Protein AF-A0A7W4JH22-F1 (afdb_monomer)

Radius of gyration: 15.27 Å; Cα contacts (8 Å, |Δi|>4): 73; chains: 1; bounding box: 40×30×36 Å

Mean predicted aligned error: 2.91 Å

Solvent-accessible surface area (backbone atoms only — not comparable to full-atom values): 5542 Å² total; per-residue (Å²): 89,70,45,72,69,38,50,53,52,52,50,52,39,43,76,74,51,74,44,67,100,59,89,72,51,79,53,38,80,49,86,75,53,72,63,60,50,22,50,74,71,74,56,64,65,81,88,72,95,66,81,69,94,60,86,64,70,88,70,77,75,36,64,67,33,47,77,71,66,57,73,69,83,50,46,31,74,66,52,22,57,76,71,72,65,117

Secondary structure (DSSP, 8-state):
---HHHHHHHHHHHHTTTTTT-------SS---HHHHHHHTT-PPPPPSSPPS-TTTT----HHHHHTT---SS-SHHHHHHTT--

Sequence (86 aa):
MIHHRDIATFVKMGLVGTLDGRIVNTVDEAPITIFELSEIAGAPMEPASVPLTNPWSGVLDGSLARSLGFKPEVRTTYQAIEEGVV

Structure (mmCIF, N/CA/C/O backbone):
data_AF-A0A7W4JH22-F1
#
_entry.id   AF-A0A7W4JH22-F1
#
loop_
_atom_site.group_PDB
_atom_site.id
_atom_site.type_symbol
_atom_site.label_atom_id
_atom_site.label_alt_id
_atom_site.label_comp_id
_atom_site.label_asym_id
_atom_site.label_entity_id
_atom_site.label_seq_id
_atom_site.pdbx_PDB_ins_code
_atom_site.Cartn_x
_atom_site.Cartn_y
_atom_site.Cartn_z
_atom_site.occupancy
_atom_site.B_iso_or_equiv
_atom_site.auth_seq_id
_atom_site.auth_comp_id
_atom_site.auth_asym_id
_atom_site.auth_atom_id
_atom_site.pdbx_PDB_model_num
ATOM 1 N N . MET A 1 1 ? 1.025 0.618 -3.329 1.00 92.75 1 MET A N 1
ATOM 2 C CA . MET A 1 1 ? -0.076 0.244 -4.244 1.00 92.75 1 MET A CA 1
ATOM 3 C C . MET A 1 1 ? -1.285 -0.123 -3.393 1.00 92.75 1 MET A C 1
ATOM 5 O O . MET A 1 1 ? -1.188 -0.016 -2.179 1.00 92.75 1 MET A O 1
ATOM 9 N N . ILE A 1 2 ? -2.433 -0.484 -3.968 1.00 96.19 2 ILE A N 1
ATOM 10 C CA . 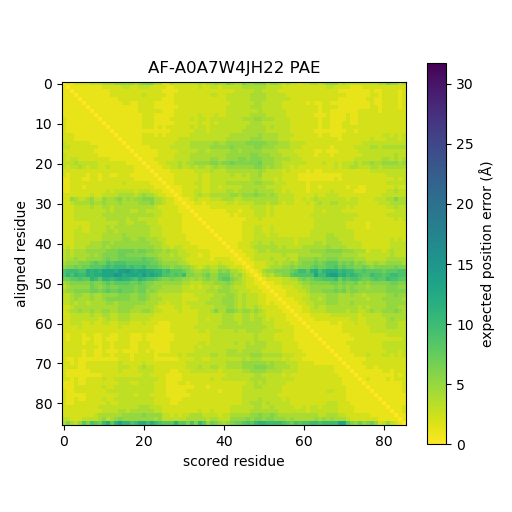ILE A 1 2 ? -3.504 -1.156 -3.218 1.00 96.19 2 ILE A CA 1
ATOM 11 C C . ILE A 1 2 ? -4.393 -1.946 -4.176 1.00 96.19 2 ILE A C 1
ATOM 13 O O . ILE A 1 2 ? -4.701 -1.473 -5.270 1.00 96.19 2 ILE A O 1
ATOM 17 N N . HIS A 1 3 ? -4.808 -3.139 -3.764 1.00 97.50 3 HIS A N 1
ATOM 18 C CA . HIS A 1 3 ? -5.720 -3.967 -4.538 1.00 97.50 3 HIS A CA 1
ATOM 19 C C . HIS A 1 3 ? -7.189 -3.569 -4.305 1.00 97.50 3 HIS A C 1
ATOM 21 O O . HIS A 1 3 ? -7.578 -3.128 -3.221 1.00 97.50 3 HIS A O 1
ATOM 27 N N . HIS A 1 4 ? -8.058 -3.751 -5.300 1.00 97.25 4 HIS A N 1
ATOM 28 C CA . HIS A 1 4 ? -9.455 -3.311 -5.203 1.00 97.25 4 HIS A CA 1
ATOM 29 C C . HIS A 1 4 ? -10.271 -4.065 -4.133 1.00 97.25 4 HIS A C 1
ATOM 31 O O . HIS A 1 4 ? -11.211 -3.505 -3.564 1.00 97.25 4 HIS A O 1
ATOM 37 N N . ARG A 1 5 ? -9.911 -5.316 -3.806 1.00 97.62 5 ARG A N 1
ATOM 38 C CA . ARG A 1 5 ? -10.522 -6.046 -2.675 1.00 97.62 5 ARG A CA 1
ATOM 39 C C . ARG A 1 5 ? -10.200 -5.385 -1.337 1.00 97.62 5 ARG A C 1
ATOM 41 O O . ARG A 1 5 ? -11.071 -5.269 -0.478 1.00 97.62 5 ARG A O 1
ATOM 48 N N . ASP A 1 6 ? -8.992 -4.855 -1.209 1.00 98.12 6 ASP A N 1
ATOM 49 C CA . ASP A 1 6 ? -8.554 -4.141 -0.016 1.00 98.12 6 ASP A CA 1
ATOM 50 C C . ASP A 1 6 ? -9.177 -2.756 0.095 1.00 98.12 6 ASP A C 1
ATOM 52 O O . ASP A 1 6 ? -9.552 -2.344 1.193 1.00 98.12 6 ASP A O 1
ATOM 56 N N . ILE A 1 7 ? -9.418 -2.089 -1.038 1.00 98.00 7 ILE A N 1
ATOM 57 C CA . ILE A 1 7 ? -10.275 -0.896 -1.081 1.00 98.00 7 ILE A CA 1
ATOM 58 C C . ILE A 1 7 ? -11.668 -1.234 -0.534 1.00 98.00 7 ILE A C 1
ATOM 60 O O . ILE A 1 7 ? -12.185 -0.507 0.313 1.00 98.00 7 ILE A O 1
ATOM 64 N N . ALA A 1 8 ? -12.271 -2.353 -0.950 1.00 98.19 8 ALA A N 1
ATOM 65 C CA . ALA A 1 8 ? -13.583 -2.760 -0.447 1.00 98.19 8 ALA A CA 1
ATOM 66 C C . ALA A 1 8 ? -13.570 -3.047 1.068 1.00 98.19 8 ALA A C 1
ATOM 68 O O . ALA A 1 8 ? -14.505 -2.661 1.773 1.00 98.19 8 ALA A O 1
ATOM 69 N N . THR A 1 9 ? -12.515 -3.680 1.589 1.00 97.56 9 THR A N 1
ATOM 70 C CA . THR A 1 9 ? -12.309 -3.861 3.038 1.00 97.56 9 THR A CA 1
ATOM 71 C C . THR A 1 9 ? -12.215 -2.518 3.759 1.00 97.56 9 THR A C 1
ATOM 73 O O . THR A 1 9 ? -12.886 -2.313 4.770 1.00 97.56 9 THR A O 1
ATOM 76 N N . PHE A 1 10 ? -11.457 -1.570 3.211 1.00 97.75 10 PHE A N 1
ATOM 77 C CA . PHE A 1 10 ? -11.286 -0.245 3.797 1.00 97.75 10 PHE A CA 1
ATOM 78 C C . PHE A 1 10 ? -12.589 0.570 3.802 1.00 97.75 10 PHE A C 1
ATOM 80 O O . PHE A 1 10 ? -12.925 1.208 4.799 1.00 97.75 10 PHE A O 1
ATOM 87 N N . VAL A 1 11 ? -13.389 0.471 2.734 1.00 9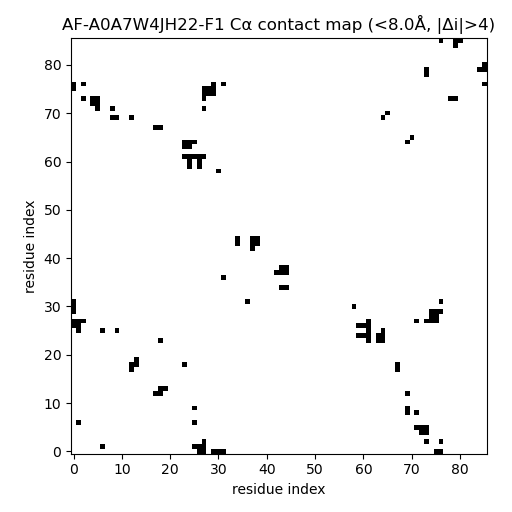8.12 11 VAL A N 1
ATOM 88 C CA . VAL A 1 11 ? -14.738 1.059 2.675 1.00 98.12 11 VAL A CA 1
ATOM 89 C C . VAL A 1 11 ? -15.636 0.468 3.763 1.00 98.12 11 VAL A C 1
ATOM 91 O O . VAL A 1 11 ? -16.312 1.219 4.463 1.00 98.12 11 VAL A O 1
ATOM 94 N N . LYS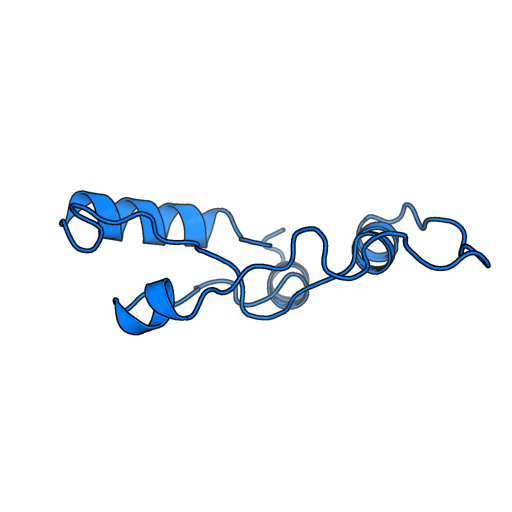 A 1 12 ? -15.618 -0.856 3.970 1.00 98.25 12 LYS A N 1
ATOM 95 C CA . LYS A 1 12 ? -16.391 -1.500 5.048 1.00 98.25 12 LYS A CA 1
ATOM 96 C C . LYS A 1 12 ? -15.966 -1.004 6.431 1.00 98.25 12 LYS A C 1
ATOM 98 O O . LYS A 1 12 ? -16.837 -0.746 7.254 1.00 98.25 12 LYS A O 1
ATOM 103 N N . MET A 1 13 ? -14.664 -0.823 6.673 1.00 97.94 13 MET A N 1
ATOM 104 C CA . MET A 1 13 ? -14.156 -0.225 7.918 1.00 97.94 13 MET A CA 1
ATOM 105 C C . MET A 1 13 ? -14.689 1.200 8.127 1.00 97.94 13 MET A C 1
ATOM 107 O O . MET A 1 13 ? -15.076 1.555 9.240 1.00 97.94 13 MET A O 1
ATOM 111 N N . GLY A 1 14 ? -14.752 2.003 7.062 1.00 98.00 14 GLY A N 1
ATOM 112 C CA . GLY A 1 14 ? -15.355 3.337 7.102 1.00 98.00 14 GLY A CA 1
ATOM 113 C C . GLY A 1 14 ? -16.846 3.301 7.441 1.00 98.00 14 GLY A C 1
ATOM 114 O O . GLY A 1 14 ? -17.289 4.024 8.323 1.00 98.00 14 GLY A O 1
ATOM 115 N N . LEU A 1 15 ? -17.613 2.410 6.808 1.00 98.38 15 LEU A N 1
ATOM 116 C CA . LEU A 1 15 ? -19.061 2.293 7.032 1.00 98.38 15 LEU A CA 1
ATOM 117 C C . LEU A 1 15 ? -19.440 1.885 8.464 1.00 98.38 15 LEU A C 1
ATOM 119 O O . LEU A 1 15 ? -20.528 2.225 8.919 1.00 98.38 15 LEU A O 1
ATOM 123 N N . VAL A 1 16 ? -18.565 1.168 9.175 1.00 98.19 16 VAL A N 1
ATOM 124 C CA . VAL A 1 16 ? -18.768 0.809 10.592 1.00 98.19 16 VAL A CA 1
ATOM 125 C C . VAL A 1 16 ? -18.139 1.818 11.564 1.00 98.19 16 VAL A C 1
ATOM 127 O O . VAL A 1 16 ? -18.066 1.553 12.762 1.00 98.19 16 VAL A O 1
ATOM 130 N N . GLY A 1 17 ? -17.661 2.958 11.059 1.00 98.25 17 GLY A N 1
ATOM 131 C CA . GLY A 1 17 ? -17.135 4.071 11.850 1.00 98.25 17 GLY A CA 1
ATOM 132 C C . GLY A 1 17 ? -15.692 3.911 12.339 1.00 98.25 17 GLY A C 1
ATOM 133 O O . GLY A 1 17 ? -15.193 4.748 13.087 1.00 98.25 17 GLY A O 1
ATOM 134 N N . THR A 1 18 ? -14.964 2.867 11.919 1.00 98.19 18 THR A N 1
ATOM 135 C CA . THR A 1 18 ? -13.560 2.659 12.347 1.00 98.19 18 THR A CA 1
ATOM 136 C C . THR A 1 18 ? -12.642 3.805 11.903 1.00 98.19 18 THR A C 1
ATOM 138 O O . THR A 1 18 ? -11.635 4.088 12.552 1.00 98.19 18 THR A O 1
ATOM 141 N N . LEU A 1 19 ? -12.996 4.479 10.807 1.00 97.81 19 LEU A N 1
ATOM 142 C CA . LEU A 1 19 ? -12.206 5.551 10.199 1.00 97.81 19 LEU A CA 1
ATOM 143 C C . LEU A 1 19 ? -12.732 6.963 10.533 1.00 97.81 19 LEU A C 1
ATOM 145 O O . LEU A 1 19 ? -12.200 7.944 10.015 1.00 97.81 19 LEU A O 1
ATOM 149 N N . ASP A 1 20 ? -13.750 7.088 11.391 1.00 98.00 20 ASP A N 1
ATOM 150 C CA . ASP A 1 20 ? -14.441 8.359 11.634 1.00 98.00 20 ASP 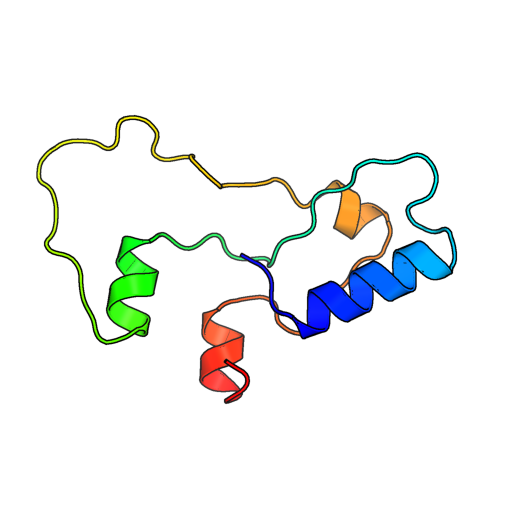A CA 1
ATOM 151 C C . ASP A 1 20 ? -13.507 9.456 12.158 1.00 98.00 20 ASP A C 1
ATOM 153 O O . ASP A 1 20 ? -12.704 9.254 13.077 1.00 98.00 20 ASP A O 1
ATOM 157 N N . GLY A 1 21 ? -13.635 10.646 11.562 1.00 97.62 21 GLY A N 1
ATOM 158 C CA . GLY A 1 21 ? -12.873 11.839 11.935 1.00 97.62 21 GLY A CA 1
ATOM 159 C C . GLY A 1 21 ? -11.383 11.782 11.585 1.00 97.62 21 GLY A C 1
ATOM 160 O O . GLY A 1 21 ? -10.615 12.595 12.099 1.00 97.62 21 GLY A O 1
ATOM 161 N N . ARG A 1 22 ? -10.949 10.831 10.747 1.00 96.75 22 ARG A N 1
ATOM 162 C CA . ARG A 1 22 ? -9.534 10.616 10.411 1.00 96.75 22 ARG A CA 1
ATOM 163 C C . ARG A 1 22 ? -9.329 10.586 8.90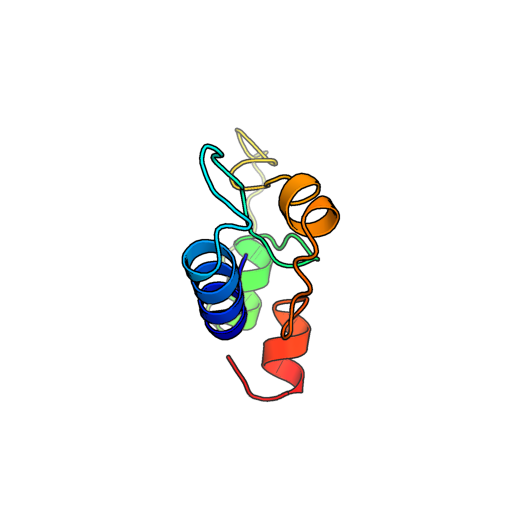1 1.00 96.75 22 ARG A C 1
ATOM 165 O O . ARG A 1 22 ? -10.164 10.089 8.155 1.00 96.75 22 ARG A O 1
ATOM 172 N N . ILE A 1 23 ? -8.168 11.061 8.464 1.00 97.38 23 ILE A N 1
ATOM 173 C CA . ILE A 1 23 ? -7.634 10.774 7.131 1.00 97.38 23 ILE A CA 1
ATOM 174 C C . ILE A 1 23 ? -6.620 9.652 7.317 1.00 97.38 23 ILE A C 1
ATOM 176 O O . ILE A 1 23 ? -5.690 9.787 8.111 1.00 97.38 23 ILE A O 1
ATOM 180 N N . VAL A 1 24 ? -6.824 8.534 6.627 1.00 97.69 24 VAL A N 1
ATOM 181 C CA . VAL A 1 24 ? -6.011 7.330 6.805 1.00 97.69 24 VAL A CA 1
ATOM 182 C C . VAL A 1 24 ? -5.551 6.837 5.440 1.00 97.69 24 VAL A C 1
ATOM 184 O O . VAL A 1 24 ? -6.372 6.523 4.581 1.00 97.69 24 VAL A O 1
ATOM 187 N N . ASN A 1 25 ? -4.234 6.761 5.252 1.00 97.00 25 ASN A N 1
ATOM 188 C CA . ASN A 1 25 ? -3.647 6.127 4.079 1.00 97.00 25 ASN A CA 1
ATOM 189 C C . ASN A 1 25 ? -3.849 4.615 4.165 1.00 97.00 25 ASN A C 1
ATOM 191 O O . ASN A 1 25 ? -3.604 4.014 5.211 1.00 97.00 25 ASN A O 1
ATOM 195 N N . THR A 1 26 ? -4.239 4.005 3.051 1.00 96.25 26 THR A N 1
ATOM 196 C CA . THR A 1 26 ? -4.293 2.552 2.903 1.00 96.25 26 THR A CA 1
ATOM 197 C C . THR A 1 26 ? -3.446 2.137 1.711 1.00 96.25 26 THR A C 1
ATOM 199 O O . THR A 1 26 ? -3.519 2.749 0.644 1.00 96.25 26 THR A O 1
ATOM 202 N N . VAL A 1 27 ? -2.594 1.142 1.928 1.00 96.38 27 VAL A N 1
ATOM 203 C CA . VAL A 1 27 ? -1.647 0.610 0.950 1.00 96.38 27 VAL A CA 1
ATOM 204 C C . VAL A 1 27 ? -1.447 -0.883 1.181 1.00 96.38 27 VAL A C 1
ATOM 206 O O . VAL A 1 27 ? -1.748 -1.395 2.259 1.00 96.38 27 VAL A O 1
ATOM 209 N N . ASP A 1 28 ? -0.936 -1.562 0.163 1.00 95.69 28 ASP A N 1
ATOM 210 C CA . ASP A 1 28 ? -0.359 -2.894 0.277 1.00 95.69 28 ASP A CA 1
ATOM 211 C C . ASP A 1 28 ? 0.970 -2.874 1.065 1.00 95.69 28 ASP A C 1
ATOM 213 O O . ASP A 1 28 ? 1.463 -1.827 1.490 1.00 95.69 28 ASP A O 1
ATOM 217 N N . GLU A 1 29 ? 1.544 -4.048 1.318 1.00 93.75 29 GLU A N 1
ATOM 218 C CA . GLU A 1 29 ? 2.673 -4.221 2.244 1.00 93.75 29 GLU A CA 1
ATOM 219 C C . GLU A 1 29 ? 4.049 -4.144 1.560 1.00 93.75 29 GLU A C 1
ATOM 221 O O . GLU A 1 29 ? 5.073 -4.163 2.242 1.00 93.75 29 GLU A O 1
ATOM 226 N N . ALA A 1 30 ? 4.097 -4.042 0.228 1.00 94.12 30 ALA A N 1
ATOM 227 C CA . ALA A 1 30 ? 5.341 -3.973 -0.534 1.00 94.12 30 ALA A CA 1
ATOM 228 C C . ALA A 1 30 ? 5.305 -2.822 -1.554 1.00 94.12 30 ALA A C 1
ATOM 230 O O . ALA A 1 30 ? 4.679 -2.958 -2.607 1.00 94.12 30 ALA A O 1
ATOM 231 N N . PRO A 1 31 ? 5.993 -1.693 -1.282 1.00 93.50 31 PRO A N 1
ATOM 232 C CA . PRO A 1 31 ? 6.223 -0.669 -2.291 1.00 93.50 31 PRO A CA 1
ATOM 233 C C . PRO A 1 31 ? 6.885 -1.275 -3.531 1.00 93.50 31 PRO A C 1
ATOM 235 O O . PRO A 1 31 ? 7.816 -2.068 -3.412 1.00 93.50 31 PRO A O 1
ATOM 238 N N . ILE A 1 32 ? 6.415 -0.871 -4.707 1.00 94.75 32 ILE A N 1
ATOM 239 C CA . ILE A 1 32 ? 6.929 -1.315 -6.002 1.00 94.75 32 ILE A CA 1
ATOM 240 C C . ILE A 1 32 ? 7.173 -0.095 -6.883 1.00 94.75 32 ILE A C 1
ATOM 242 O O . ILE A 1 32 ? 6.421 0.885 -6.829 1.00 94.75 32 ILE A O 1
ATOM 246 N N . THR A 1 33 ? 8.244 -0.126 -7.666 1.00 93.62 33 THR A N 1
ATOM 247 C CA . THR A 1 33 ? 8.574 0.970 -8.577 1.00 93.62 33 THR A CA 1
ATOM 248 C C . THR A 1 33 ? 7.742 0.899 -9.858 1.00 93.62 33 THR A C 1
ATOM 250 O O . THR A 1 33 ? 7.280 -0.162 -10.274 1.00 93.62 33 THR A O 1
ATOM 253 N N . ILE A 1 34 ? 7.587 2.038 -10.543 1.00 92.31 34 ILE A N 1
ATOM 254 C CA . ILE A 1 34 ? 6.986 2.064 -11.890 1.00 92.31 34 ILE A CA 1
ATOM 255 C C . ILE A 1 34 ? 7.820 1.226 -12.873 1.00 92.31 34 ILE A C 1
ATOM 257 O O . ILE A 1 34 ? 7.260 0.606 -13.771 1.00 92.31 34 ILE A O 1
ATOM 261 N N . PHE A 1 35 ? 9.141 1.178 -12.681 1.00 93.56 35 PHE A N 1
ATOM 262 C CA . PHE A 1 35 ? 10.041 0.363 -13.492 1.00 93.56 35 PHE A CA 1
ATOM 263 C C . PHE A 1 35 ? 9.678 -1.128 -13.392 1.00 93.56 35 PHE A C 1
ATOM 265 O O . PHE A 1 35 ? 9.358 -1.735 -14.410 1.00 93.56 35 PHE A O 1
ATOM 272 N N . GLU A 1 36 ? 9.591 -1.681 -12.179 1.00 94.44 36 GLU A N 1
ATOM 273 C CA . GLU A 1 36 ? 9.170 -3.076 -11.956 1.00 94.44 36 GLU A CA 1
ATOM 274 C C . GLU A 1 36 ? 7.737 -3.335 -12.454 1.00 94.44 36 GLU A C 1
ATOM 276 O O . GLU A 1 36 ? 7.465 -4.353 -13.088 1.00 94.44 36 GLU A O 1
ATOM 281 N N . LEU A 1 37 ? 6.808 -2.395 -12.229 1.00 94.69 37 LEU A N 1
ATOM 282 C CA . LEU A 1 37 ? 5.437 -2.512 -12.744 1.00 94.69 37 LEU A CA 1
ATOM 283 C C . LEU A 1 37 ? 5.389 -2.573 -14.276 1.00 94.69 37 LEU A C 1
ATOM 285 O O . LEU A 1 37 ? 4.541 -3.272 -14.826 1.00 94.69 37 LEU A O 1
ATOM 289 N N . SER A 1 38 ? 6.282 -1.862 -14.969 1.00 96.06 38 SER A N 1
ATOM 290 C CA . SER A 1 38 ? 6.350 -1.877 -16.433 1.00 96.06 38 SER A CA 1
ATOM 291 C C . SER A 1 38 ? 6.791 -3.239 -16.980 1.00 96.06 38 SER A C 1
ATOM 293 O O . SER A 1 38 ? 6.234 -3.716 -17.970 1.00 96.06 38 SER A O 1
ATOM 295 N N . GLU A 1 39 ? 7.722 -3.906 -16.291 1.00 96.19 39 GLU A N 1
ATOM 296 C CA . GLU A 1 39 ? 8.147 -5.269 -16.619 1.00 96.19 39 GLU A CA 1
ATOM 297 C C . GLU A 1 39 ? 6.997 -6.257 -16.409 1.00 96.19 39 GLU A C 1
ATOM 299 O O . GLU A 1 39 ? 6.682 -7.044 -17.302 1.00 96.19 39 GLU A O 1
ATOM 304 N N . ILE A 1 40 ? 6.308 -6.154 -15.267 1.00 94.88 40 ILE A N 1
ATOM 305 C CA . ILE A 1 40 ? 5.129 -6.968 -14.941 1.00 94.88 40 ILE A CA 1
ATOM 306 C C . ILE A 1 40 ? 4.013 -6.782 -15.977 1.00 94.88 40 ILE A C 1
ATOM 308 O O . ILE A 1 40 ? 3.374 -7.751 -16.382 1.00 94.88 40 ILE A O 1
ATOM 312 N N . ALA A 1 41 ? 3.783 -5.549 -16.432 1.00 94.69 41 ALA A N 1
ATOM 313 C CA . ALA A 1 41 ? 2.762 -5.230 -17.426 1.00 94.69 41 ALA A CA 1
ATOM 314 C C . ALA A 1 41 ? 3.119 -5.697 -18.854 1.00 94.69 41 ALA A C 1
ATOM 316 O O . ALA A 1 41 ? 2.307 -5.535 -19.766 1.00 94.69 41 ALA A O 1
ATOM 317 N N . GLY A 1 42 ? 4.319 -6.251 -19.074 1.00 96.62 42 GLY A N 1
ATOM 318 C CA . GLY A 1 42 ? 4.792 -6.677 -20.394 1.00 96.62 42 GLY A CA 1
ATOM 319 C C . GLY A 1 42 ? 5.181 -5.520 -21.321 1.00 96.62 42 GLY A C 1
ATOM 320 O O . GLY A 1 42 ? 5.281 -5.710 -22.532 1.00 96.62 42 GLY A O 1
ATOM 321 N N . ALA A 1 43 ? 5.398 -4.327 -20.765 1.00 97.31 43 ALA A N 1
ATOM 322 C CA . ALA A 1 43 ? 5.787 -3.119 -21.487 1.00 97.31 43 ALA A CA 1
ATOM 323 C C . ALA A 1 43 ? 6.984 -2.456 -20.779 1.00 97.31 43 ALA A C 1
ATOM 325 O O . ALA A 1 43 ? 6.831 -1.367 -20.218 1.00 97.31 43 ALA A O 1
ATOM 326 N N . PRO A 1 44 ? 8.158 -3.121 -20.758 1.00 96.69 44 PRO A N 1
ATOM 327 C CA . PRO A 1 44 ? 9.300 -2.677 -19.972 1.00 96.69 44 PRO A CA 1
ATOM 328 C C . PRO A 1 44 ? 9.767 -1.288 -20.411 1.00 96.69 44 PRO A C 1
ATOM 330 O O . PRO A 1 44 ? 9.899 -0.997 -21.601 1.00 96.69 44 PRO A O 1
ATOM 333 N N . MET A 1 45 ? 10.019 -0.429 -19.429 1.00 94.75 45 MET A N 1
ATOM 334 C CA . MET A 1 45 ? 10.620 0.881 -19.648 1.00 94.75 45 MET A CA 1
ATOM 335 C C . MET A 1 45 ? 12.137 0.767 -19.814 1.00 94.75 45 MET A C 1
ATOM 337 O O . MET A 1 45 ? 12.790 -0.032 -19.147 1.00 94.75 45 MET A O 1
ATOM 341 N N . GLU A 1 46 ? 12.716 1.631 -20.647 1.00 94.94 46 GLU A N 1
ATOM 342 C CA . GLU A 1 46 ? 14.172 1.726 -20.774 1.00 94.94 46 GLU A CA 1
ATOM 343 C C . GLU A 1 46 ? 14.808 2.276 -19.481 1.00 94.94 46 GLU A C 1
ATOM 345 O O . GLU A 1 46 ? 14.322 3.276 -18.933 1.00 94.94 46 GLU A O 1
ATOM 350 N N . PRO A 1 47 ? 15.910 1.679 -18.988 1.00 90.69 47 PRO A N 1
ATOM 351 C CA . PRO A 1 47 ? 16.632 2.195 -17.831 1.00 90.69 47 PRO A CA 1
ATOM 352 C C . PRO A 1 47 ? 17.161 3.616 -18.064 1.00 90.69 47 PRO A C 1
ATOM 354 O O . PRO A 1 47 ? 17.734 3.929 -19.109 1.00 90.69 47 PRO A O 1
ATOM 357 N N . ALA A 1 48 ? 17.040 4.475 -17.052 1.00 87.12 48 ALA A N 1
ATOM 358 C CA . ALA A 1 48 ? 17.602 5.821 -17.077 1.00 87.12 48 ALA A CA 1
ATOM 359 C C . ALA A 1 48 ? 18.954 5.867 -16.347 1.00 87.12 48 ALA A C 1
ATOM 361 O O . ALA A 1 48 ? 19.097 5.349 -15.243 1.00 87.12 48 ALA A O 1
ATOM 362 N N . SER A 1 49 ? 19.942 6.545 -16.937 1.00 89.25 49 SER A N 1
ATOM 363 C CA . SER A 1 49 ? 21.248 6.806 -16.305 1.00 89.25 49 SER A CA 1
ATOM 364 C C . SER A 1 49 ? 21.258 8.060 -15.422 1.00 89.25 49 SER A C 1
ATOM 366 O O . SER A 1 49 ? 22.254 8.347 -14.757 1.00 89.25 49 SER A O 1
ATOM 368 N N . VAL A 1 50 ? 20.156 8.814 -15.411 1.00 93.44 50 VAL A N 1
ATOM 369 C CA . VAL A 1 50 ? 19.977 9.998 -14.569 1.00 93.44 50 VAL A CA 1
ATOM 370 C C . VAL A 1 50 ? 19.258 9.624 -13.268 1.00 93.44 50 VAL A C 1
ATOM 372 O O . VAL A 1 50 ? 18.279 8.877 -13.312 1.00 93.44 50 VAL A O 1
ATOM 375 N N . PRO A 1 51 ? 19.697 10.139 -12.104 1.00 90.62 51 PRO A N 1
ATOM 376 C CA . PRO A 1 51 ? 18.999 9.905 -10.846 1.00 90.62 51 PRO A CA 1
ATOM 377 C C . PRO A 1 51 ? 17.561 10.431 -10.875 1.00 90.62 51 PRO A C 1
ATOM 379 O O . PRO A 1 51 ? 17.282 11.486 -11.449 1.00 90.62 51 PRO A O 1
ATOM 382 N N . LEU A 1 52 ? 16.655 9.732 -10.188 1.00 91.38 52 LEU A N 1
ATOM 383 C CA . LEU A 1 52 ? 15.295 10.222 -9.968 1.00 91.38 52 LEU A CA 1
ATOM 384 C C . LEU A 1 52 ? 15.326 11.510 -9.136 1.00 91.38 52 LEU A C 1
ATOM 386 O O . LEU A 1 52 ? 15.973 11.567 -8.093 1.00 91.38 52 LEU A O 1
ATOM 390 N N . THR A 1 53 ? 14.562 12.522 -9.554 1.00 94.19 53 THR A N 1
ATOM 391 C CA . THR A 1 53 ? 14.417 13.781 -8.802 1.00 94.19 53 THR A CA 1
ATOM 392 C C . THR A 1 53 ? 13.793 13.560 -7.422 1.00 94.19 53 THR A C 1
ATOM 394 O O . THR A 1 53 ? 14.144 14.248 -6.468 1.00 94.19 53 THR A O 1
ATOM 397 N N . ASN A 1 54 ? 12.880 12.591 -7.305 1.00 93.38 54 ASN A N 1
ATOM 398 C CA . ASN A 1 54 ? 12.309 12.153 -6.035 1.00 93.38 54 ASN A CA 1
ATOM 399 C C . ASN A 1 54 ? 12.103 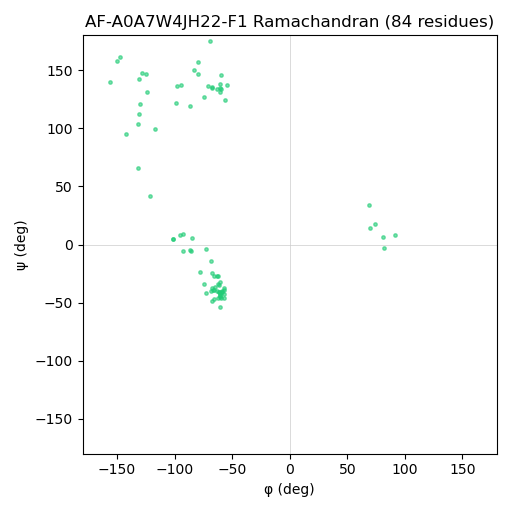10.626 -6.048 1.00 93.38 54 ASN A C 1
ATOM 401 O O . ASN A 1 54 ? 11.066 10.165 -6.530 1.00 93.38 54 ASN A O 1
ATOM 405 N N . PRO A 1 55 ? 13.054 9.835 -5.520 1.00 90.19 55 PRO A N 1
ATOM 406 C CA . PRO A 1 55 ? 12.948 8.376 -5.515 1.00 90.19 55 PRO A CA 1
ATOM 407 C C . PRO A 1 55 ? 11.839 7.844 -4.593 1.00 90.19 55 PRO A C 1
ATOM 409 O O . PRO A 1 55 ? 11.458 6.686 -4.711 1.00 90.19 55 PRO A O 1
ATOM 412 N N . TRP A 1 56 ? 11.299 8.681 -3.701 1.00 91.94 56 TRP A N 1
ATOM 413 C CA . TRP A 1 56 ? 10.265 8.308 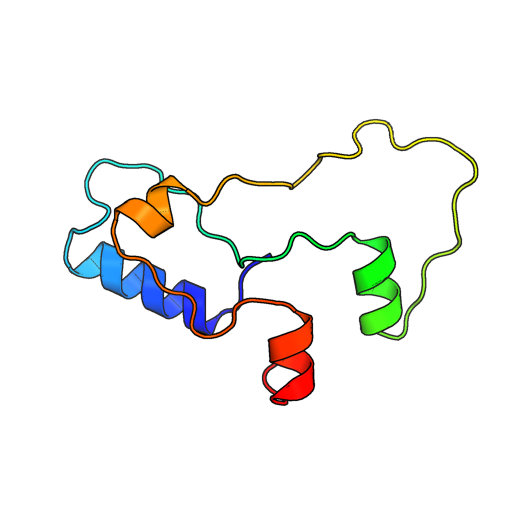-2.729 1.00 91.94 56 TRP A CA 1
ATOM 414 C C . TRP A 1 56 ? 8.861 8.758 -3.142 1.00 91.94 56 TRP A C 1
ATOM 416 O O . TRP A 1 56 ? 7.909 8.618 -2.375 1.00 91.94 56 TRP A O 1
ATOM 426 N N . SER A 1 57 ? 8.717 9.336 -4.338 1.00 92.00 57 SER A N 1
ATOM 427 C CA . SER A 1 57 ? 7.424 9.804 -4.837 1.00 92.00 57 SER A CA 1
ATOM 428 C C . SER A 1 57 ? 6.400 8.667 -4.852 1.00 92.00 57 SER A C 1
ATOM 430 O O . SER A 1 57 ? 6.634 7.627 -5.463 1.00 92.00 57 SER A O 1
ATOM 432 N N . GLY A 1 58 ? 5.260 8.867 -4.187 1.00 89.75 58 GLY A N 1
ATOM 433 C CA . GLY A 1 58 ? 4.180 7.877 -4.138 1.00 89.75 58 GLY A CA 1
ATOM 434 C C . GLY A 1 58 ? 4.363 6.763 -3.100 1.00 89.75 58 GLY A C 1
ATOM 435 O O . GLY A 1 58 ? 3.453 5.954 -2.929 1.00 89.75 58 GLY A O 1
ATOM 436 N N . VAL A 1 59 ? 5.486 6.729 -2.372 1.00 93.62 59 VAL A N 1
ATOM 437 C CA . VAL A 1 59 ? 5.645 5.848 -1.207 1.00 93.62 59 VAL A CA 1
ATOM 438 C C . VAL A 1 59 ? 4.834 6.427 -0.047 1.00 93.62 59 VAL A C 1
ATOM 440 O O . VAL A 1 59 ? 4.976 7.600 0.299 1.00 93.62 59 VAL A O 1
ATOM 443 N N . LEU A 1 60 ? 3.964 5.612 0.548 1.00 94.69 60 LEU A N 1
ATOM 444 C CA . LEU A 1 60 ? 3.036 6.024 1.604 1.00 94.69 60 LEU A CA 1
ATOM 445 C C . LEU A 1 60 ? 3.208 5.147 2.846 1.00 94.69 60 LEU A C 1
ATOM 447 O O . LEU A 1 60 ? 3.475 3.951 2.742 1.00 94.69 60 LEU A O 1
ATOM 451 N N . ASP A 1 61 ? 2.998 5.740 4.022 1.00 94.38 61 ASP A N 1
ATOM 452 C CA . ASP A 1 61 ? 2.941 5.007 5.287 1.00 94.38 61 ASP A CA 1
ATOM 453 C C . ASP A 1 61 ? 1.519 4.491 5.569 1.00 94.38 61 ASP A C 1
ATOM 455 O O . ASP A 1 61 ? 0.580 5.277 5.707 1.00 94.38 61 ASP A O 1
ATOM 459 N N . GLY A 1 62 ? 1.381 3.166 5.678 1.00 95.75 62 GLY A N 1
ATOM 460 C CA . GLY A 1 62 ? 0.145 2.464 6.048 1.00 95.75 62 GLY A CA 1
ATOM 461 C C . GLY A 1 62 ? 0.024 2.119 7.539 1.00 95.75 62 GLY A C 1
ATOM 462 O O . GLY A 1 62 ? -0.888 1.385 7.927 1.00 95.75 62 GLY A O 1
ATOM 463 N N . SER A 1 63 ? 0.931 2.601 8.398 1.00 96.81 63 SER A N 1
ATOM 464 C CA . SER A 1 63 ? 0.983 2.226 9.820 1.00 96.81 63 SER A CA 1
ATOM 465 C C . SER A 1 63 ? -0.320 2.506 10.583 1.00 96.81 63 SER A C 1
ATOM 467 O O . SER A 1 63 ? -0.749 1.677 11.390 1.00 96.81 63 SER A O 1
ATOM 469 N N . LEU A 1 64 ? -0.989 3.627 10.294 1.00 97.88 64 LEU A N 1
ATOM 470 C CA . LEU A 1 64 ? -2.256 3.993 10.929 1.00 97.88 64 LEU A CA 1
ATOM 471 C C . LEU A 1 64 ? -3.406 3.063 10.524 1.00 97.88 64 LEU A C 1
ATOM 473 O O . LEU A 1 64 ? -4.201 2.678 11.374 1.00 97.88 64 LEU A O 1
ATOM 477 N N . ALA A 1 65 ? -3.495 2.656 9.256 1.00 97.88 65 ALA A N 1
ATOM 478 C CA . ALA A 1 65 ? -4.508 1.687 8.836 1.00 97.88 65 ALA A CA 1
ATOM 479 C C . ALA A 1 65 ? -4.347 0.366 9.603 1.00 97.88 65 ALA A C 1
ATOM 481 O O . ALA A 1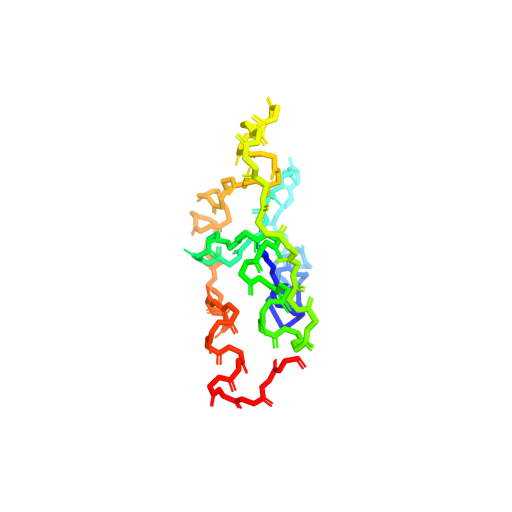 65 ? -5.319 -0.153 10.158 1.00 97.88 65 ALA A O 1
ATOM 482 N N . ARG A 1 66 ? -3.109 -0.139 9.708 1.00 96.94 66 ARG A N 1
ATOM 483 C CA . ARG A 1 66 ? -2.803 -1.369 10.456 1.00 96.94 66 ARG A CA 1
ATOM 484 C C . ARG A 1 66 ? -3.161 -1.257 11.935 1.00 96.94 66 ARG A C 1
ATOM 486 O O . ARG A 1 66 ? -3.741 -2.189 12.489 1.00 96.94 66 ARG A O 1
ATOM 493 N N . SER A 1 67 ? -2.862 -0.126 12.577 1.00 97.75 67 SER A N 1
ATOM 494 C CA . SER A 1 67 ? -3.196 0.074 13.996 1.00 97.75 67 SER A CA 1
ATOM 495 C C . SER A 1 67 ? -4.705 0.159 14.252 1.00 97.75 67 SER A C 1
ATOM 497 O O . SER A 1 67 ? -5.161 -0.201 15.335 1.00 97.75 67 SER A O 1
ATOM 499 N N . LEU A 1 68 ? -5.487 0.549 13.241 1.00 97.75 68 LEU A N 1
ATOM 500 C CA . LEU A 1 68 ? -6.953 0.541 13.254 1.00 97.75 68 LEU A CA 1
ATOM 501 C C . LEU A 1 68 ? -7.564 -0.818 12.860 1.00 97.75 68 LEU A C 1
ATOM 503 O O . LEU A 1 68 ? -8.782 -0.935 12.742 1.00 97.75 68 LEU A O 1
ATOM 507 N N . GLY A 1 69 ? -6.743 -1.856 12.674 1.00 97.19 69 GLY A N 1
ATOM 508 C CA . GLY A 1 69 ? -7.199 -3.222 12.417 1.00 97.19 69 GLY A CA 1
ATOM 509 C C . GLY A 1 69 ? -7.366 -3.588 10.942 1.00 97.19 69 GLY A C 1
ATOM 510 O O . GLY A 1 69 ? -7.871 -4.675 10.658 1.00 97.19 69 GLY A O 1
ATOM 511 N N . PHE A 1 70 ? -6.931 -2.734 10.007 1.00 97.94 70 PHE A N 1
ATOM 512 C CA . PHE A 1 70 ? -6.879 -3.096 8.591 1.00 97.94 70 PHE A CA 1
ATOM 513 C C . PHE A 1 70 ? -5.943 -4.291 8.383 1.00 97.94 70 PHE A C 1
ATOM 515 O O . PHE A 1 70 ? -4.812 -4.309 8.877 1.00 97.94 70 PHE A O 1
ATOM 522 N N . LYS A 1 71 ? -6.428 -5.288 7.641 1.00 96.25 71 LYS A N 1
ATOM 523 C CA . LYS A 1 71 ? -5.671 -6.471 7.233 1.00 96.25 71 LYS A CA 1
ATOM 524 C C . LYS A 1 71 ? -5.878 -6.667 5.731 1.00 96.25 71 LYS A C 1
ATOM 526 O O . LYS A 1 71 ? -7.013 -6.960 5.350 1.00 96.25 71 LYS A O 1
ATOM 531 N N . PRO A 1 72 ? -4.836 -6.495 4.905 1.00 95.44 72 PRO A N 1
ATOM 532 C CA . PRO A 1 72 ? -4.961 -6.701 3.471 1.00 95.44 72 PRO A CA 1
ATOM 533 C C . PRO A 1 72 ? -5.202 -8.180 3.137 1.00 95.44 72 PRO A C 1
ATOM 535 O O . PRO A 1 72 ? -4.536 -9.067 3.673 1.00 95.44 72 PRO A O 1
ATOM 538 N N . GLU A 1 73 ? -6.156 -8.426 2.245 1.00 97.19 73 GLU A N 1
ATOM 539 C CA . GLU A 1 73 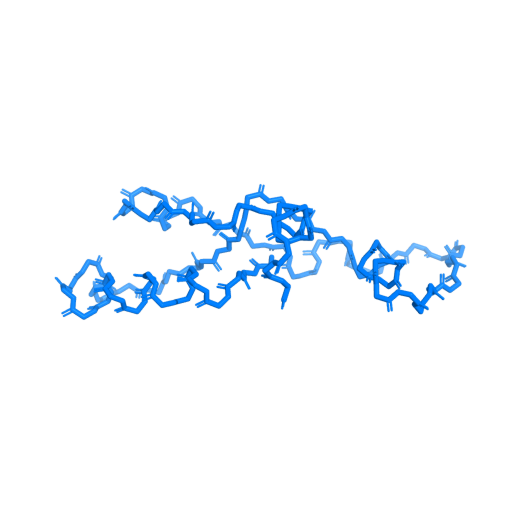? -6.403 -9.693 1.561 1.00 97.19 73 GLU A CA 1
ATOM 540 C C . GLU A 1 73 ? -5.317 -9.947 0.505 1.00 97.19 73 GLU A C 1
ATOM 542 O O . GLU A 1 73 ? -4.791 -11.057 0.421 1.00 97.19 73 GLU A O 1
ATOM 547 N N . VAL A 1 74 ? -4.924 -8.908 -0.244 1.00 97.88 74 VAL A N 1
ATOM 548 C CA . VAL A 1 74 ? -3.871 -8.975 -1.266 1.00 97.88 74 VAL A CA 1
ATOM 549 C C . VAL A 1 74 ? -2.719 -8.057 -0.858 1.00 97.88 74 VAL A C 1
ATOM 551 O O . VAL A 1 74 ? -2.743 -6.841 -1.018 1.00 97.88 74 VAL A O 1
ATOM 554 N N . ARG A 1 75 ? -1.679 -8.661 -0.285 1.00 96.62 75 ARG A N 1
ATOM 555 C CA . ARG A 1 75 ? -0.588 -7.957 0.404 1.00 96.62 75 ARG A CA 1
ATOM 556 C C . ARG A 1 75 ? 0.434 -7.339 -0.534 1.00 96.62 75 ARG A C 1
ATOM 558 O O . ARG A 1 75 ? 1.156 -6.447 -0.102 1.00 96.62 75 ARG A O 1
ATOM 565 N N . THR A 1 76 ? 0.558 -7.839 -1.758 1.00 96.88 76 THR A N 1
ATOM 566 C CA . THR A 1 76 ? 1.553 -7.371 -2.728 1.00 96.88 76 THR A CA 1
ATOM 567 C C . THR A 1 76 ? 1.029 -7.530 -4.152 1.00 96.88 76 THR A C 1
ATOM 569 O O . THR A 1 76 ? 0.186 -8.385 -4.428 1.00 96.88 76 THR A O 1
ATOM 572 N N . THR A 1 77 ? 1.595 -6.759 -5.084 1.00 96.19 77 THR A N 1
ATOM 573 C CA . THR A 1 77 ? 1.349 -6.946 -6.527 1.00 96.19 77 THR A CA 1
ATOM 574 C C . THR A 1 77 ? 1.719 -8.368 -6.982 1.00 96.19 77 THR A C 1
ATOM 576 O O . THR A 1 77 ? 0.998 -8.973 -7.768 1.00 96.19 77 THR A O 1
ATOM 579 N N . TYR A 1 78 ? 2.790 -8.950 -6.432 1.00 96.38 78 TYR A N 1
ATOM 580 C CA . TYR A 1 78 ? 3.202 -10.322 -6.745 1.00 96.38 78 TYR A CA 1
ATOM 581 C C . TYR A 1 78 ? 2.202 -11.380 -6.265 1.00 96.38 78 TYR A C 1
ATOM 583 O O . TYR A 1 78 ? 1.941 -12.320 -7.008 1.00 96.38 78 TYR A O 1
ATOM 591 N N . GLN A 1 79 ? 1.595 -11.212 -5.081 1.00 97.19 79 GLN A N 1
ATOM 592 C CA . GLN A 1 79 ? 0.521 -12.100 -4.619 1.00 97.19 79 GLN A CA 1
ATOM 593 C C . GLN A 1 79 ? -0.662 -12.053 -5.591 1.00 97.19 79 GLN A C 1
ATOM 595 O O . GLN A 1 79 ? -1.199 -13.096 -5.947 1.00 97.19 79 GLN A O 1
ATOM 600 N N . ALA A 1 80 ? -1.042 -10.854 -6.052 1.00 96.94 80 ALA A N 1
ATOM 601 C CA . ALA A 1 80 ? -2.136 -10.703 -7.008 1.00 96.94 80 ALA A CA 1
ATOM 602 C C . ALA A 1 80 ? -1.884 -11.507 -8.295 1.00 96.94 80 ALA A C 1
ATOM 604 O O . ALA A 1 80 ? -2.779 -12.182 -8.795 1.00 96.94 80 ALA A O 1
ATOM 605 N N . ILE A 1 81 ? -0.650 -11.475 -8.802 1.00 96.62 81 ILE A N 1
ATOM 606 C CA . ILE A 1 81 ? -0.237 -12.232 -9.990 1.00 96.62 81 ILE A CA 1
ATOM 607 C C . ILE A 1 81 ? -0.244 -13.738 -9.713 1.00 96.62 81 ILE A C 1
ATOM 609 O O . ILE A 1 81 ? -0.815 -14.493 -10.497 1.00 96.62 81 ILE A O 1
ATOM 613 N N . GLU A 1 82 ? 0.367 -14.173 -8.608 1.00 97.19 82 GLU A N 1
ATOM 614 C CA . GLU A 1 82 ? 0.467 -15.587 -8.220 1.00 97.19 82 GLU A CA 1
ATOM 615 C C . GLU A 1 82 ? -0.913 -16.234 -8.048 1.00 97.19 82 GLU A C 1
ATOM 617 O O . GLU A 1 82 ? -1.137 -17.363 -8.484 1.00 97.19 82 GLU A O 1
ATOM 622 N N . GLU A 1 83 ? -1.858 -15.500 -7.464 1.00 97.69 83 GLU A N 1
ATOM 623 C CA . GLU A 1 83 ? -3.226 -15.962 -7.230 1.00 97.69 83 GLU A CA 1
ATOM 624 C C . GLU A 1 83 ? -4.166 -15.724 -8.429 1.00 97.69 83 GLU A C 1
ATOM 626 O O . GLU A 1 83 ? -5.316 -16.164 -8.401 1.00 97.69 83 GLU A O 1
ATOM 631 N N . GLY A 1 84 ? -3.704 -15.052 -9.493 1.00 96.50 84 GLY A N 1
ATOM 632 C CA . GLY A 1 84 ? -4.506 -14.763 -10.687 1.00 96.50 84 GLY A CA 1
ATOM 633 C C . GLY A 1 84 ? -5.638 -13.756 -10.447 1.00 96.50 84 GLY A C 1
ATOM 634 O O . GLY A 1 84 ? -6.716 -13.878 -11.029 1.00 96.50 84 GLY A O 1
ATOM 635 N N . VAL A 1 85 ? -5.408 -12.780 -9.569 1.00 95.25 85 VAL A N 1
ATOM 636 C CA . VAL A 1 85 ? -6.376 -11.766 -9.118 1.00 95.25 85 VAL A CA 1
ATOM 637 C C . VAL A 1 85 ? -5.887 -10.341 -9.415 1.00 95.25 85 VAL A C 1
ATOM 639 O O . VAL A 1 85 ? -6.003 -9.471 -8.564 1.00 95.25 85 VAL A O 1
ATOM 642 N N . VAL A 1 86 ? -5.303 -10.117 -10.598 1.00 84.69 86 VAL A N 1
ATOM 643 C CA . VAL A 1 86 ? -4.758 -8.814 -11.051 1.00 84.69 86 VAL A CA 1
ATOM 644 C C . VAL A 1 86 ? -5.855 -7.853 -11.509 1.00 84.69 86 VAL A C 1
ATOM 646 O O . VAL A 1 86 ? -6.790 -8.319 -12.201 1.00 84.69 86 VAL A O 1
#

Foldseek 3Di:
DADVVLVVVVVVCVVVPLQPPHDADDDAQDDDDPQVVCVVVVNHDDDDPDDDPDPCPPPDDRPVVVVSPRDGPQRDPVSCVVVVND

Organism: NCBI:txid1017177

pLDDT: mean 95.59, std 2.7, range [84.69, 98.38]